Protein AF-A0A7C6SD10-F1 (afdb_monomer_lite)

Secondary structure (DSSP, 8-state):
---------------------------------------------EEEEEEEEE-S-HHHHHHHHHHT--TT-EEEEEEEETTEEEEEEEEEHHHHHHHHHHHGGGS---EEEE---

Foldseek 3Di:
DDDDDDPPPDDDDDDDDDDDDDDDDDDDDPPVPPPPCPVPVVQFFKKKFWFKFFAPDQPVLVVVLVVPDDPPKDWPDWDDDHRIITTTIIDTPVCPVVSCVVNVVRDDRDDIDGDRD

Structure (mmCIF, N/CA/C/O backbone):
data_AF-A0A7C6SD10-F1
#
_entry.id   AF-A0A7C6SD10-F1
#
loop_
_atom_site.group_PDB
_atom_site.id
_atom_site.type_symbol
_atom_site.label_atom_id
_atom_site.label_alt_id
_atom_site.label_comp_id
_atom_site.label_asym_id
_atom_site.label_entity_id
_atom_site.label_seq_id
_atom_site.pdbx_PDB_ins_code
_atom_site.Cartn_x
_atom_site.Cartn_y
_atom_site.Cartn_z
_atom_site.occupancy
_atom_site.B_iso_or_equiv
_atom_site.auth_seq_id
_atom_site.auth_comp_id
_atom_site.auth_asym_id
_atom_site.auth_atom_id
_atom_site.pdbx_PDB_model_num
ATOM 1 N N . MET A 1 1 ? 33.835 -38.148 31.363 1.00 44.72 1 MET A N 1
ATOM 2 C CA . MET A 1 1 ? 33.151 -37.134 32.191 1.00 44.72 1 MET A CA 1
ATOM 3 C C . MET A 1 1 ? 32.001 -36.572 31.379 1.00 44.72 1 MET A C 1
ATOM 5 O O . MET A 1 1 ? 32.152 -35.580 30.684 1.00 44.72 1 MET A O 1
ATOM 9 N N . LEU A 1 2 ? 30.899 -37.317 31.379 1.00 55.97 2 LEU A N 1
ATOM 10 C CA . LEU A 1 2 ? 29.648 -36.983 30.717 1.00 55.97 2 LEU A CA 1
ATOM 11 C C . LEU A 1 2 ? 28.719 -36.459 31.816 1.00 55.97 2 LEU A C 1
ATOM 13 O O . LEU A 1 2 ? 28.524 -37.158 32.806 1.00 55.97 2 LEU A O 1
ATOM 17 N N . GLY A 1 3 ? 28.172 -35.261 31.638 1.00 58.25 3 GLY A N 1
ATOM 18 C CA . GLY A 1 3 ? 27.080 -34.754 32.465 1.00 58.25 3 GLY A CA 1
ATOM 19 C C . GLY A 1 3 ? 27.503 -33.745 33.523 1.00 58.25 3 GLY A C 1
ATOM 20 O O . GLY A 1 3 ? 27.931 -34.137 34.599 1.00 58.25 3 GLY A O 1
ATOM 21 N N . LEU A 1 4 ? 27.317 -32.456 33.215 1.00 63.06 4 LEU A N 1
ATOM 22 C CA . LEU A 1 4 ? 26.839 -31.447 34.170 1.00 63.06 4 LEU A CA 1
ATOM 23 C C . LEU A 1 4 ? 26.537 -30.114 33.455 1.00 63.06 4 LEU A C 1
ATOM 25 O O . LEU A 1 4 ? 27.193 -29.116 33.719 1.00 63.06 4 LEU A O 1
ATOM 29 N N . PHE A 1 5 ? 25.583 -30.071 32.521 1.00 59.22 5 PHE A N 1
ATOM 30 C CA . PHE A 1 5 ? 25.119 -28.782 31.970 1.00 59.22 5 PHE A CA 1
ATOM 31 C C . PHE A 1 5 ? 23.666 -28.865 31.483 1.00 59.22 5 PHE A C 1
ATOM 33 O O . PHE A 1 5 ? 23.364 -28.669 30.311 1.00 59.22 5 PHE A O 1
ATOM 40 N N . LEU A 1 6 ? 22.752 -29.253 32.379 1.00 61.38 6 LEU A N 1
ATOM 41 C CA . LEU A 1 6 ? 21.339 -29.448 32.034 1.00 61.38 6 LEU A CA 1
ATOM 42 C C . LEU A 1 6 ? 20.415 -29.123 33.220 1.00 61.38 6 LEU A C 1
ATOM 44 O O . LEU A 1 6 ? 19.674 -29.984 33.676 1.00 61.38 6 LEU A O 1
ATOM 48 N N . LEU A 1 7 ? 20.505 -27.904 33.775 1.00 61.28 7 LEU A N 1
ATOM 49 C CA . LEU A 1 7 ? 19.767 -27.553 35.005 1.00 61.28 7 LEU A CA 1
ATOM 50 C C . LEU A 1 7 ? 19.308 -26.084 35.151 1.00 61.28 7 LEU A C 1
ATOM 52 O O . LEU A 1 7 ? 19.105 -25.630 36.269 1.00 61.28 7 LEU A O 1
ATOM 56 N N . LEU A 1 8 ? 19.087 -25.327 34.067 1.00 62.47 8 LEU A N 1
ATOM 57 C CA . LEU A 1 8 ? 18.668 -23.910 34.175 1.00 62.47 8 LEU A CA 1
ATOM 58 C C . LEU A 1 8 ? 17.420 -23.515 33.359 1.00 62.47 8 LEU A C 1
ATOM 60 O O . LEU A 1 8 ? 17.293 -22.368 32.950 1.00 62.47 8 LEU A O 1
ATOM 64 N N . LEU A 1 9 ? 16.464 -24.430 33.153 1.00 61.97 9 LEU A N 1
ATOM 65 C CA . LEU A 1 9 ? 15.195 -24.121 32.458 1.00 61.97 9 LEU A CA 1
ATOM 66 C C . LEU A 1 9 ? 13.935 -24.225 33.335 1.00 61.97 9 LEU A C 1
ATOM 68 O O . LEU A 1 9 ? 12.841 -24.416 32.818 1.00 61.97 9 LEU A O 1
ATOM 72 N N . ALA A 1 10 ? 14.054 -24.064 34.653 1.00 62.03 10 ALA A N 1
ATOM 73 C CA . ALA A 1 10 ? 12.892 -24.027 35.540 1.00 62.03 10 ALA A CA 1
ATOM 74 C C . ALA A 1 10 ? 12.790 -22.677 36.261 1.00 62.03 10 ALA A C 1
ATOM 76 O O . ALA A 1 10 ? 13.120 -22.564 37.438 1.00 62.03 10 ALA A O 1
ATOM 77 N N . VAL A 1 11 ? 12.315 -21.653 35.548 1.00 65.19 11 VAL A N 1
ATOM 78 C CA . VAL A 1 11 ? 11.675 -20.492 36.180 1.00 65.19 11 VAL A CA 1
ATOM 79 C C . VAL A 1 11 ? 10.223 -20.510 35.721 1.00 65.19 11 VAL A C 1
ATOM 81 O O . VAL A 1 11 ? 9.934 -20.381 34.534 1.00 65.19 11 VAL A O 1
ATOM 84 N N . GLY A 1 12 ? 9.338 -20.830 36.662 1.00 54.66 12 GLY A N 1
ATOM 85 C CA . GLY A 1 12 ? 7.932 -21.112 36.417 1.00 54.66 12 GLY A CA 1
ATOM 86 C C . GLY A 1 12 ? 7.081 -19.865 36.195 1.00 54.66 12 GLY A C 1
ATOM 87 O O . GLY A 1 12 ? 7.354 -18.798 36.738 1.00 54.66 12 GLY A O 1
ATOM 88 N N . CYS A 1 13 ? 5.996 -20.045 35.444 1.00 63.09 13 CYS A N 1
ATOM 89 C CA . CYS A 1 13 ? 4.794 -19.231 35.572 1.00 63.09 13 CYS A CA 1
ATOM 90 C C . CYS A 1 13 ? 3.822 -19.997 36.471 1.00 63.09 13 CYS A C 1
ATOM 92 O O . CYS A 1 13 ? 3.294 -21.033 36.071 1.00 63.09 13 CYS A O 1
ATOM 94 N N . ALA A 1 14 ? 3.625 -19.512 37.695 1.00 54.62 14 ALA A N 1
ATOM 95 C CA . ALA A 1 14 ? 2.490 -19.914 38.510 1.00 54.62 14 ALA A CA 1
ATOM 96 C C . ALA A 1 14 ? 1.261 -19.148 38.003 1.00 54.62 14 ALA A C 1
ATOM 98 O O . ALA A 1 14 ? 1.246 -17.920 38.029 1.00 54.62 14 ALA A O 1
ATOM 99 N N . SER A 1 15 ? 0.252 -19.868 37.520 1.00 56.53 15 SER A N 1
ATOM 100 C CA . SER A 1 15 ? -1.092 -19.332 37.319 1.00 56.53 15 SER A CA 1
ATOM 101 C C . SER A 1 15 ? -1.794 -19.277 38.675 1.00 56.53 15 SER A C 1
ATOM 103 O O . SER A 1 15 ? -1.995 -20.321 39.297 1.00 56.53 15 SER A O 1
ATOM 105 N N . VAL A 1 16 ? -2.145 -18.076 39.131 1.00 52.06 16 VAL A N 1
ATOM 106 C CA . VAL A 1 16 ? -3.081 -17.883 40.243 1.00 52.06 16 VAL A CA 1
ATOM 107 C C . VAL A 1 16 ? -4.434 -17.547 39.634 1.00 52.06 16 VAL A C 1
ATOM 109 O O . VAL A 1 16 ? -4.663 -16.419 39.214 1.00 52.06 16 VAL A O 1
ATOM 112 N N . ASP A 1 17 ? -5.297 -18.554 39.590 1.00 53.38 17 ASP A N 1
ATOM 113 C CA . ASP A 1 17 ? -6.745 -18.392 39.634 1.00 53.38 17 ASP A CA 1
ATOM 114 C C . ASP A 1 17 ? -7.178 -18.973 40.978 1.00 53.38 17 ASP A C 1
ATOM 116 O O . ASP A 1 17 ? -6.916 -20.147 41.229 1.00 53.38 17 ASP A O 1
ATOM 120 N N . GLU A 1 18 ? -7.792 -18.161 41.840 1.00 47.06 18 GLU A N 1
ATOM 121 C CA . GLU A 1 18 ? -8.909 -18.603 42.680 1.00 47.06 18 GLU A CA 1
ATOM 122 C C . GLU A 1 18 ? -9.582 -17.413 43.379 1.00 47.06 18 GLU A C 1
ATOM 124 O O . GLU A 1 18 ? -8.975 -16.648 44.133 1.00 47.06 18 GLU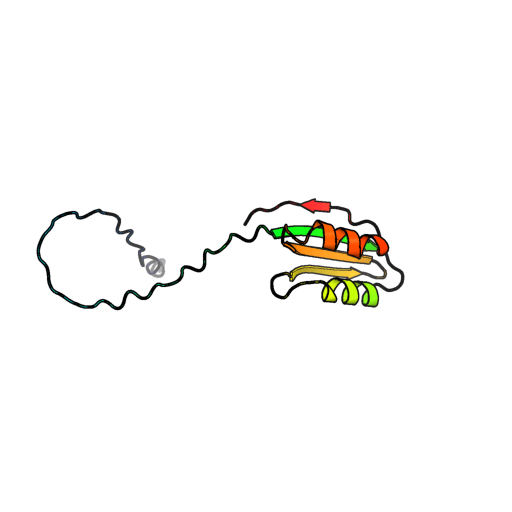 A O 1
ATOM 129 N N . ASP A 1 19 ? -10.880 -17.300 43.099 1.00 51.50 19 ASP A N 1
ATOM 130 C CA . ASP A 1 19 ? -11.889 -16.521 43.802 1.00 51.50 19 ASP A CA 1
ATOM 131 C C . ASP A 1 19 ? -11.728 -16.572 45.328 1.00 51.50 19 ASP A C 1
ATOM 133 O O . ASP A 1 19 ? -11.764 -17.635 45.952 1.00 51.50 19 ASP A O 1
ATOM 137 N N . ARG A 1 20 ? -11.709 -15.396 45.963 1.00 42.44 20 ARG A N 1
ATOM 138 C CA . ARG A 1 20 ? -11.978 -15.267 47.397 1.00 42.44 20 ARG A CA 1
ATOM 139 C C . ARG A 1 20 ? -12.998 -14.160 47.639 1.00 42.44 20 ARG A C 1
ATOM 141 O O . ARG A 1 20 ? -12.652 -13.003 47.845 1.00 42.44 20 ARG A O 1
ATOM 148 N N . LYS A 1 21 ? -14.278 -14.540 47.657 1.00 52.03 21 LYS A N 1
ATOM 149 C CA . LYS A 1 21 ? -15.305 -13.801 48.401 1.00 52.03 21 LYS A CA 1
ATOM 150 C C . LYS A 1 21 ? -15.143 -14.109 49.888 1.00 52.03 21 LYS A C 1
ATOM 152 O O . LYS A 1 21 ? -15.374 -15.247 50.280 1.00 52.03 21 LYS A O 1
ATOM 157 N N . ASP A 1 22 ? -14.819 -13.105 50.696 1.00 42.88 22 ASP A N 1
ATOM 158 C CA . ASP A 1 22 ? -15.352 -12.968 52.058 1.00 42.88 22 ASP A CA 1
ATOM 159 C C . ASP A 1 22 ? -15.227 -11.508 52.523 1.00 42.88 22 ASP A C 1
ATOM 161 O O . ASP A 1 22 ? -14.283 -10.815 52.149 1.00 42.88 22 ASP A O 1
ATOM 165 N N . GLY A 1 23 ? -16.239 -11.016 53.233 1.00 42.44 23 GLY A N 1
ATOM 166 C CA . GLY A 1 23 ? -16.573 -9.596 53.315 1.00 42.44 23 GLY A CA 1
ATOM 167 C C . GLY A 1 23 ? -16.002 -8.789 54.485 1.00 42.44 23 GLY A C 1
ATOM 168 O O . GLY A 1 23 ? -15.457 -9.318 55.446 1.00 42.44 23 GLY A O 1
ATOM 169 N N . GLY A 1 24 ? -16.272 -7.480 54.418 1.00 34.88 24 GLY A N 1
ATOM 170 C CA . GLY A 1 24 ? -16.468 -6.621 55.588 1.00 34.88 24 GLY A CA 1
ATOM 171 C C . GLY A 1 24 ? -15.505 -5.437 55.753 1.00 34.88 24 GLY A C 1
ATOM 172 O O . GLY A 1 24 ? -14.312 -5.631 55.933 1.00 34.88 24 GLY A O 1
ATOM 173 N N . LEU A 1 25 ? -16.119 -4.245 55.863 1.00 36.81 25 LEU A N 1
ATOM 174 C CA . LEU A 1 25 ? -15.665 -3.019 56.553 1.00 36.81 25 LEU A CA 1
ATOM 175 C C . LEU A 1 25 ? -14.817 -1.991 55.770 1.00 36.81 25 LEU A C 1
ATOM 177 O O . LEU A 1 25 ? -13.598 -1.947 55.851 1.00 36.81 25 LEU A O 1
ATOM 181 N N . GLN A 1 26 ? -15.541 -1.111 55.070 1.00 46.62 26 GLN A N 1
ATOM 182 C CA . GLN A 1 26 ? -15.571 0.352 55.257 1.00 46.62 26 GLN A CA 1
ATOM 183 C C . GLN A 1 26 ? -14.292 1.021 55.809 1.00 46.62 26 GLN A C 1
ATOM 185 O O . GLN A 1 26 ? -14.042 0.992 57.011 1.00 46.62 26 GLN A O 1
ATOM 190 N N . ASN A 1 27 ? -13.572 1.723 54.932 1.00 39.62 27 ASN A N 1
ATOM 191 C CA . ASN A 1 27 ? -12.893 2.981 55.243 1.00 39.62 27 ASN A CA 1
ATOM 192 C C . ASN A 1 27 ? -12.911 3.871 53.998 1.00 39.62 27 ASN A C 1
ATOM 194 O O . ASN A 1 27 ? -12.642 3.404 52.893 1.00 39.62 27 ASN A O 1
ATOM 198 N N . ASP A 1 28 ? -13.284 5.130 54.213 1.00 48.81 28 ASP A N 1
ATOM 199 C CA . ASP A 1 28 ? -13.245 6.210 53.239 1.00 48.81 28 ASP A CA 1
ATOM 200 C C . ASP A 1 28 ? -11.799 6.464 52.799 1.00 48.81 28 ASP A C 1
ATOM 202 O O . ASP A 1 28 ? -11.018 7.094 53.510 1.00 48.81 28 ASP A O 1
ATOM 206 N N . GLU A 1 29 ? -11.462 6.019 51.597 1.00 40.34 29 GLU A N 1
ATOM 207 C CA . GLU A 1 29 ? -10.454 6.674 50.779 1.00 40.34 29 GLU A CA 1
ATOM 208 C C . GLU A 1 29 ? -11.176 7.116 49.513 1.00 40.34 29 GLU A C 1
ATOM 210 O O . GLU A 1 29 ? -11.833 6.322 48.838 1.00 40.34 29 GLU A O 1
ATOM 215 N N . VAL A 1 30 ? -11.110 8.418 49.238 1.00 47.88 30 VAL A N 1
ATOM 216 C CA . VAL A 1 30 ? -11.410 8.970 47.921 1.00 47.88 30 VAL A CA 1
ATOM 217 C C . VAL A 1 30 ? -10.331 8.409 47.003 1.00 47.88 30 VAL A C 1
ATOM 219 O O . VAL A 1 30 ? -9.297 9.031 46.784 1.00 47.88 30 VAL A O 1
ATOM 222 N N . ASP A 1 31 ? -10.552 7.177 46.557 1.00 38.03 31 ASP A N 1
ATOM 223 C CA . ASP A 1 31 ? -9.851 6.581 45.442 1.00 38.03 31 ASP A CA 1
ATOM 224 C C . ASP A 1 31 ? -10.364 7.348 44.234 1.00 38.03 31 ASP A C 1
ATOM 226 O O . ASP A 1 31 ? -11.484 7.141 43.752 1.00 38.03 31 ASP A O 1
ATOM 230 N N . GLU A 1 32 ? -9.586 8.369 43.879 1.00 48.09 32 GLU A N 1
ATOM 231 C CA . GLU A 1 32 ? -9.647 9.073 42.617 1.00 48.09 32 GLU A CA 1
ATOM 232 C C . GLU A 1 32 ? -9.688 7.979 41.561 1.00 48.09 32 GLU A C 1
ATOM 234 O O . GLU A 1 32 ? -8.671 7.381 41.215 1.00 48.09 32 GLU A O 1
ATOM 239 N N . THR A 1 33 ? -10.911 7.622 41.163 1.00 43.62 33 THR A N 1
ATOM 240 C CA . THR A 1 33 ? -11.152 6.570 40.201 1.00 43.62 33 THR A CA 1
ATOM 241 C C . THR A 1 33 ? -10.571 7.150 38.938 1.00 43.62 33 THR A C 1
ATOM 243 O O . THR A 1 33 ? -11.198 7.969 38.267 1.00 43.62 33 THR A O 1
ATOM 246 N N . VAL A 1 34 ? -9.313 6.810 38.676 1.00 47.69 34 VAL A N 1
ATOM 247 C CA . VAL A 1 34 ? -8.718 6.939 37.369 1.00 47.69 34 VAL A CA 1
ATOM 248 C C . VAL A 1 34 ? -9.638 6.078 36.527 1.00 47.69 34 VAL A C 1
ATOM 250 O O . VAL A 1 34 ? -9.496 4.853 36.476 1.00 47.69 34 VAL A O 1
ATOM 253 N N . GLU A 1 35 ? -10.646 6.725 35.934 1.00 46.12 35 GLU A N 1
ATOM 254 C CA . GLU A 1 35 ? -11.246 6.322 34.680 1.00 46.12 35 GLU A CA 1
ATOM 255 C C . GLU A 1 35 ? -10.052 6.183 33.754 1.00 46.12 35 GLU A C 1
ATOM 257 O O . GLU A 1 35 ? -9.632 7.086 33.034 1.00 46.12 35 GLU A O 1
ATOM 262 N N . THR A 1 36 ? -9.435 5.012 33.844 1.00 45.09 36 THR A N 1
ATOM 263 C CA . THR A 1 36 ? -8.686 4.456 32.758 1.00 45.09 36 THR A CA 1
ATOM 264 C C . THR A 1 36 ? -9.799 4.259 31.759 1.00 45.09 36 THR A C 1
ATOM 266 O O . THR A 1 36 ? -10.513 3.256 31.800 1.00 45.09 36 THR A O 1
ATOM 269 N N . GLU A 1 37 ? -10.041 5.293 30.952 1.00 46.19 37 GLU A N 1
ATOM 270 C CA . GLU A 1 37 ? -10.634 5.141 29.648 1.00 46.19 37 GLU A CA 1
ATOM 271 C C . GLU A 1 37 ? -9.773 4.055 29.008 1.00 46.19 37 GLU A C 1
ATOM 273 O O . GLU A 1 37 ? -8.740 4.307 28.388 1.00 46.19 37 GLU A O 1
ATOM 278 N N . LEU A 1 38 ? -10.174 2.800 29.217 1.00 47.47 38 LEU A N 1
ATOM 279 C CA . LEU A 1 38 ? -10.008 1.732 28.264 1.00 47.47 38 LEU A CA 1
ATOM 280 C C . LEU A 1 38 ? -10.744 2.282 27.057 1.00 47.47 38 LEU A C 1
ATOM 282 O O . LEU A 1 38 ? -11.928 2.005 26.866 1.00 47.47 38 LEU A O 1
ATOM 286 N N . ALA A 1 39 ? -10.069 3.187 26.339 1.00 50.66 39 ALA A N 1
ATOM 287 C CA . ALA A 1 39 ? -10.464 3.702 25.058 1.00 50.66 39 ALA A CA 1
ATOM 288 C C . ALA A 1 39 ? -10.787 2.437 24.310 1.00 50.66 39 ALA A C 1
ATOM 290 O O . ALA A 1 39 ? -9.869 1.661 24.050 1.00 50.66 39 ALA A O 1
ATOM 291 N N . SER A 1 40 ? -12.089 2.169 24.164 1.00 48.38 40 SER A N 1
ATOM 292 C CA . SER A 1 40 ? -12.611 0.926 23.628 1.00 48.38 40 SER A CA 1
ATOM 293 C C . SER A 1 40 ? -11.756 0.645 22.415 1.00 48.38 40 SER A C 1
ATOM 295 O O . SER A 1 40 ? -11.861 1.390 21.432 1.00 48.38 40 SER A O 1
ATOM 297 N N . GLU A 1 41 ? -10.834 -0.320 22.539 1.00 56.75 41 GLU A N 1
ATOM 298 C CA . GLU A 1 41 ? -9.934 -0.713 21.470 1.00 56.75 41 GLU A CA 1
ATOM 299 C C . GLU A 1 41 ? -10.878 -1.290 20.442 1.00 56.75 41 GLU A C 1
ATOM 301 O O . GLU A 1 41 ? -11.284 -2.452 20.488 1.00 56.75 41 GLU A O 1
ATOM 306 N N . THR A 1 42 ? -11.380 -0.395 19.603 1.00 58.09 42 THR A N 1
ATOM 307 C CA . THR A 1 42 ? -12.400 -0.697 18.630 1.00 58.09 42 THR A CA 1
ATOM 308 C C . THR A 1 42 ? -11.625 -1.538 17.653 1.00 58.09 42 THR A C 1
ATOM 310 O O . THR A 1 42 ? -10.831 -0.988 16.888 1.00 58.09 42 THR A O 1
ATOM 313 N N . ARG A 1 43 ? -11.724 -2.865 17.814 1.00 58.59 43 ARG A N 1
ATOM 314 C CA . ARG A 1 43 ? -10.924 -3.842 17.080 1.00 58.59 43 ARG A CA 1
ATOM 315 C C . ARG A 1 43 ? -10.907 -3.423 15.621 1.00 58.59 43 ARG A C 1
ATOM 317 O O . ARG A 1 43 ? -11.946 -3.395 14.958 1.00 58.59 43 ARG A O 1
ATOM 324 N N . LYS A 1 44 ? -9.735 -2.996 15.153 1.00 67.06 44 LYS A N 1
ATOM 325 C CA . LYS A 1 44 ? -9.569 -2.502 13.792 1.00 67.06 44 LYS A CA 1
ATOM 326 C C . LYS A 1 44 ? -9.508 -3.731 12.900 1.00 67.06 44 LYS A C 1
ATOM 328 O O . LYS A 1 44 ? -8.484 -4.398 12.846 1.00 67.06 44 LYS A O 1
ATOM 333 N N . ILE A 1 45 ? -10.608 -4.038 12.215 1.00 74.94 45 ILE A N 1
ATOM 334 C CA . ILE A 1 45 ? -10.602 -5.078 11.184 1.00 74.94 45 ILE A CA 1
ATOM 335 C C . ILE A 1 45 ? -9.701 -4.586 10.045 1.00 74.94 45 ILE A C 1
ATOM 337 O O . ILE A 1 45 ? -10.009 -3.570 9.410 1.00 74.94 45 ILE A O 1
ATOM 341 N N . MET A 1 46 ? -8.593 -5.293 9.819 1.00 81.00 46 MET A N 1
ATOM 342 C CA . MET A 1 46 ? -7.621 -5.037 8.754 1.00 81.00 46 MET A CA 1
ATOM 343 C C . MET A 1 46 ? -7.752 -6.110 7.669 1.00 81.00 46 MET A C 1
ATOM 345 O O . MET A 1 46 ? -8.027 -7.264 7.966 1.00 81.00 46 MET A O 1
ATOM 349 N N . TYR A 1 47 ? -7.530 -5.741 6.415 1.00 79.38 47 TYR A N 1
ATOM 350 C CA . TYR A 1 47 ? -7.518 -6.641 5.266 1.00 79.38 47 TYR A CA 1
ATOM 351 C C . TYR A 1 47 ? -6.125 -6.691 4.661 1.00 79.38 47 TYR A C 1
ATOM 353 O O . TYR A 1 47 ? -5.444 -5.667 4.598 1.00 79.38 47 TYR A O 1
ATOM 361 N N . GLU A 1 48 ? -5.729 -7.872 4.191 1.00 83.38 48 GLU A N 1
ATOM 362 C CA . GLU A 1 48 ? -4.500 -8.076 3.435 1.00 83.38 48 GLU A CA 1
ATOM 363 C C . GLU A 1 48 ? -4.828 -8.032 1.938 1.00 83.38 48 GLU A C 1
ATOM 365 O O . GLU A 1 48 ? -5.595 -8.843 1.409 1.00 83.38 48 GLU A O 1
ATOM 370 N N . VAL A 1 49 ? -4.269 -7.041 1.254 1.00 82.56 49 VAL A N 1
ATOM 371 C CA . VAL A 1 49 ? -4.411 -6.847 -0.187 1.00 82.56 49 VAL A CA 1
ATOM 372 C C . VAL A 1 49 ? -3.132 -7.320 -0.856 1.00 82.56 49 VAL A C 1
ATOM 374 O O . VAL A 1 49 ? -2.078 -6.723 -0.641 1.00 82.56 49 VAL A O 1
ATOM 377 N N . ASP A 1 50 ? -3.231 -8.359 -1.682 1.00 83.19 50 ASP A N 1
ATOM 378 C CA . ASP A 1 50 ? -2.133 -8.814 -2.535 1.00 83.19 50 ASP A CA 1
ATOM 379 C C . ASP A 1 50 ? -2.347 -8.254 -3.950 1.00 83.19 50 ASP A C 1
ATOM 381 O O . ASP A 1 50 ? -3.317 -8.551 -4.663 1.00 83.19 50 ASP A O 1
ATOM 385 N N . ALA A 1 51 ? -1.451 -7.345 -4.323 1.00 82.31 51 ALA A N 1
ATOM 386 C CA . ALA A 1 51 ? -1.515 -6.594 -5.558 1.00 82.31 51 ALA A CA 1
ATOM 387 C C . ALA A 1 51 ? -0.301 -6.892 -6.439 1.00 82.31 51 ALA A C 1
ATOM 389 O O . ALA A 1 51 ? 0.852 -6.702 -6.048 1.00 82.31 51 ALA A O 1
ATOM 390 N N . LYS A 1 52 ? -0.590 -7.266 -7.689 1.00 85.50 52 LYS A N 1
ATOM 391 C CA . LYS A 1 52 ? 0.382 -7.348 -8.777 1.00 85.50 52 LYS A CA 1
ATOM 392 C C . LYS A 1 52 ? 0.048 -6.296 -9.824 1.00 85.50 52 LYS A C 1
ATOM 394 O O . LYS A 1 52 ? -0.973 -6.389 -10.495 1.00 85.50 52 LYS A O 1
ATOM 399 N N . ILE A 1 53 ? 0.924 -5.319 -9.980 1.00 83.56 53 ILE A N 1
ATOM 400 C CA . ILE A 1 53 ? 0.669 -4.105 -10.754 1.00 83.56 53 ILE A CA 1
ATOM 401 C C . ILE A 1 53 ? 1.729 -4.013 -11.850 1.00 83.56 53 ILE A C 1
ATOM 403 O O . ILE A 1 53 ? 2.916 -4.014 -11.540 1.00 83.56 53 ILE A O 1
ATOM 407 N N . SER A 1 54 ? 1.318 -3.952 -13.116 1.00 83.75 54 SER A N 1
ATOM 408 C CA . SER A 1 54 ? 2.226 -3.792 -14.261 1.00 83.75 54 SER A CA 1
ATOM 409 C C . SER A 1 54 ? 2.019 -2.415 -14.884 1.00 83.75 54 SER A C 1
ATOM 411 O O . SER A 1 54 ? 0.929 -2.125 -15.370 1.00 83.75 54 SER A O 1
ATOM 413 N N . VAL A 1 55 ? 3.050 -1.571 -14.843 1.00 83.62 55 VAL A N 1
ATOM 414 C CA . VAL A 1 55 ? 2.995 -0.137 -15.178 1.00 83.62 55 VAL A CA 1
ATOM 415 C C . VAL A 1 55 ? 4.291 0.316 -15.842 1.00 83.62 55 VAL A C 1
ATOM 417 O O . VAL A 1 55 ? 5.353 -0.190 -15.507 1.00 83.62 55 VAL A O 1
ATOM 420 N N . GLU A 1 56 ? 4.214 1.312 -16.726 1.00 84.88 56 GLU A N 1
ATOM 421 C CA . GLU A 1 56 ? 5.391 1.868 -17.420 1.00 84.88 56 GLU A CA 1
ATOM 422 C C . GLU A 1 56 ? 6.400 2.539 -16.473 1.00 84.88 56 GLU A C 1
ATOM 424 O O . GLU A 1 56 ? 7.599 2.502 -16.722 1.00 84.88 56 GLU A O 1
ATOM 429 N N . ASP A 1 57 ? 5.923 3.147 -15.381 1.00 88.06 57 ASP A N 1
ATOM 430 C CA . ASP A 1 57 ? 6.767 3.769 -14.355 1.00 88.06 57 ASP A CA 1
ATOM 431 C C . ASP A 1 57 ? 6.432 3.180 -12.979 1.00 88.06 57 ASP A C 1
ATOM 433 O O . ASP A 1 57 ? 5.560 3.661 -12.242 1.00 88.06 57 ASP A O 1
ATOM 437 N N . SER A 1 58 ? 7.118 2.084 -12.651 1.00 88.62 58 SER A N 1
ATOM 438 C CA . SER A 1 58 ? 6.911 1.338 -11.408 1.00 88.62 58 SER A CA 1
AT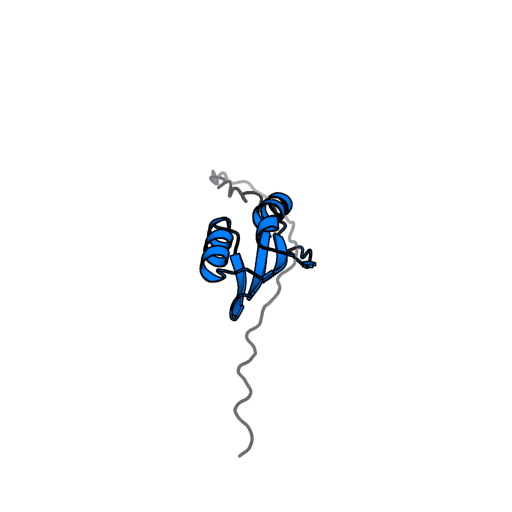OM 439 C C . SER A 1 58 ? 7.305 2.129 -10.161 1.00 88.62 58 SER A C 1
ATOM 441 O O . SER A 1 58 ? 6.667 1.980 -9.118 1.00 88.62 58 SER A O 1
ATOM 443 N N . VAL A 1 59 ? 8.290 3.025 -10.261 1.00 89.50 59 VAL A N 1
ATOM 444 C CA . VAL A 1 59 ? 8.742 3.860 -9.138 1.00 89.50 59 VAL A CA 1
ATOM 445 C C . VAL A 1 59 ? 7.703 4.928 -8.818 1.00 89.50 59 VAL A C 1
ATOM 447 O O . VAL A 1 59 ? 7.350 5.119 -7.650 1.00 89.50 59 VAL A O 1
ATOM 450 N N . LYS A 1 60 ? 7.172 5.609 -9.837 1.00 90.00 60 LYS A N 1
ATOM 451 C CA . LYS A 1 60 ? 6.114 6.604 -9.655 1.00 90.00 60 LYS A CA 1
ATOM 452 C C . LYS A 1 60 ? 4.852 5.975 -9.072 1.00 90.00 60 LYS A C 1
ATOM 454 O O . LYS A 1 60 ? 4.353 6.461 -8.059 1.00 90.00 60 LYS A O 1
ATOM 459 N N . ALA A 1 61 ? 4.374 4.878 -9.659 1.00 88.25 61 ALA A N 1
ATOM 460 C CA . ALA A 1 61 ? 3.171 4.199 -9.182 1.00 88.25 61 ALA A CA 1
ATOM 461 C C . ALA A 1 61 ? 3.330 3.689 -7.740 1.00 88.25 61 ALA A C 1
ATOM 463 O O . ALA A 1 61 ? 2.425 3.859 -6.925 1.00 88.25 61 ALA A O 1
ATOM 464 N N . TYR A 1 62 ? 4.494 3.134 -7.389 1.00 90.94 62 TYR A N 1
ATOM 465 C CA . TYR A 1 62 ? 4.796 2.726 -6.017 1.00 90.94 62 TYR A CA 1
ATOM 466 C C . TYR A 1 62 ? 4.687 3.894 -5.024 1.00 90.94 62 TYR A C 1
ATOM 468 O O . TYR A 1 62 ? 4.013 3.775 -4.000 1.00 90.94 62 TYR A O 1
ATOM 476 N N . ASN A 1 63 ? 5.305 5.036 -5.337 1.00 92.62 63 ASN A N 1
ATOM 477 C CA . ASN A 1 63 ? 5.267 6.211 -4.465 1.00 92.62 63 ASN A CA 1
ATOM 478 C C . ASN A 1 63 ? 3.844 6.767 -4.311 1.00 92.62 63 ASN A C 1
ATOM 480 O O . ASN A 1 63 ? 3.446 7.156 -3.213 1.00 92.62 63 ASN A O 1
ATOM 484 N N . GLU A 1 64 ? 3.055 6.756 -5.387 1.00 91.00 64 GLU A N 1
ATOM 485 C CA . GLU A 1 64 ? 1.649 7.161 -5.350 1.00 91.00 64 GLU A CA 1
ATOM 486 C C . GLU A 1 64 ? 0.813 6.213 -4.478 1.00 91.00 64 GLU A C 1
ATOM 488 O O . GLU A 1 64 ? 0.038 6.685 -3.648 1.00 91.00 64 GLU A O 1
ATOM 493 N N . ILE A 1 65 ? 1.001 4.894 -4.582 1.00 90.25 65 ILE A N 1
ATOM 494 C CA . ILE A 1 65 ? 0.307 3.912 -3.730 1.00 90.25 65 ILE A CA 1
ATOM 495 C C . ILE A 1 65 ? 0.691 4.107 -2.260 1.00 90.25 65 ILE A C 1
ATOM 497 O O . ILE A 1 65 ? -0.185 4.183 -1.400 1.00 90.25 65 ILE A O 1
ATOM 501 N N . LYS A 1 66 ? 1.988 4.250 -1.973 1.00 91.75 66 LYS A N 1
ATOM 502 C CA . LYS A 1 66 ? 2.509 4.474 -0.619 1.00 91.75 66 LYS A CA 1
ATOM 503 C C . LYS A 1 66 ? 1.948 5.739 0.020 1.00 91.75 66 LYS A C 1
ATOM 505 O O . LYS A 1 66 ? 1.625 5.727 1.202 1.00 91.75 66 LYS A O 1
ATOM 510 N N . SER A 1 67 ? 1.776 6.806 -0.759 1.00 93.44 67 SER A N 1
ATOM 511 C CA . SER A 1 67 ? 1.218 8.071 -0.265 1.00 93.44 67 SER A CA 1
ATOM 512 C C . SER A 1 67 ? -0.252 7.994 0.171 1.00 93.44 67 SER A C 1
ATOM 514 O O . SER A 1 67 ? -0.719 8.885 0.874 1.00 93.44 67 SER A O 1
ATOM 516 N N . LYS A 1 68 ? -0.986 6.944 -0.227 1.00 90.44 68 LYS A N 1
ATOM 517 C CA . LYS A 1 68 ? -2.412 6.757 0.098 1.00 90.44 68 LYS A CA 1
ATOM 518 C C . LYS A 1 68 ? -2.649 6.000 1.410 1.00 90.44 68 LYS A C 1
ATOM 520 O O . LYS A 1 68 ? -3.806 5.904 1.837 1.00 90.44 68 LYS A O 1
ATOM 525 N N . LEU A 1 69 ? -1.590 5.454 2.016 1.00 91.44 69 LEU A N 1
ATOM 526 C CA . LEU A 1 69 ? -1.669 4.746 3.291 1.00 91.44 6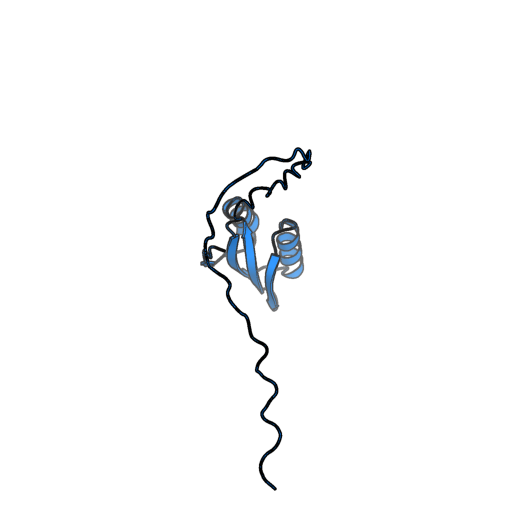9 LEU A CA 1
ATOM 527 C C . LEU A 1 69 ? -1.816 5.726 4.452 1.00 91.44 69 LEU A C 1
ATOM 529 O O . LEU A 1 69 ? -1.126 6.744 4.527 1.00 91.44 69 LEU A O 1
ATOM 533 N N . ASN A 1 70 ? -2.705 5.389 5.379 1.00 91.81 70 ASN A N 1
ATOM 534 C CA . ASN A 1 70 ? -2.786 6.066 6.665 1.00 91.81 70 ASN A CA 1
ATOM 535 C C . ASN A 1 70 ? -1.620 5.672 7.577 1.00 91.81 70 ASN A C 1
ATOM 537 O O . ASN A 1 70 ? -0.961 4.658 7.374 1.00 91.81 70 ASN A O 1
ATOM 541 N N . ALA A 1 71 ? -1.413 6.446 8.645 1.00 88.94 71 ALA A N 1
ATOM 542 C CA . ALA A 1 71 ? -0.356 6.194 9.628 1.00 88.94 71 ALA A CA 1
ATOM 543 C C . ALA A 1 71 ? -0.449 4.817 10.319 1.00 88.94 71 ALA A C 1
ATOM 545 O O . ALA A 1 71 ? 0.546 4.330 10.846 1.00 88.94 71 ALA A O 1
ATOM 546 N N . ASP A 1 72 ? -1.634 4.204 10.337 1.00 86.50 72 ASP A N 1
ATOM 547 C CA . ASP A 1 72 ? -1.884 2.877 10.899 1.00 86.50 72 ASP A CA 1
ATOM 548 C C . ASP A 1 72 ? -2.190 1.809 9.836 1.00 86.50 72 ASP A C 1
ATOM 550 O O . ASP A 1 72 ? -2.832 0.800 10.125 1.00 86.50 72 ASP A O 1
ATOM 554 N N . GLU A 1 73 ? -1.715 2.032 8.612 1.00 90.12 73 GLU A N 1
ATOM 555 C CA . GLU A 1 73 ? -1.716 1.098 7.485 1.00 90.12 73 GLU A CA 1
ATOM 556 C C . GLU A 1 73 ? -0.266 0.924 7.005 1.00 90.12 73 GLU A C 1
ATOM 558 O O . GLU A 1 73 ? 0.546 1.846 7.098 1.00 90.12 73 GLU A O 1
ATOM 563 N N . TRP A 1 74 ? 0.101 -0.263 6.525 1.00 92.50 74 TRP A N 1
ATOM 564 C CA . TRP A 1 74 ? 1.492 -0.547 6.157 1.00 92.50 74 TRP A CA 1
ATOM 565 C C . TRP A 1 74 ? 1.604 -1.642 5.103 1.00 92.50 74 TRP A C 1
ATOM 567 O O . TRP A 1 74 ? 0.653 -2.373 4.818 1.00 92.50 74 TRP A O 1
ATOM 577 N N . PHE A 1 75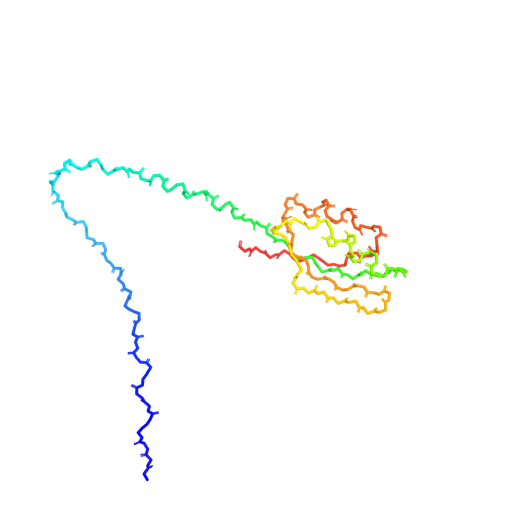 ? 2.799 -1.762 4.533 1.00 93.06 75 PHE A N 1
ATOM 578 C CA . PHE A 1 75 ? 3.161 -2.874 3.671 1.00 93.06 75 PHE A CA 1
ATOM 579 C C . PHE A 1 75 ? 3.766 -4.008 4.495 1.00 93.06 75 PHE A C 1
ATOM 581 O O . PHE A 1 75 ? 4.708 -3.799 5.256 1.00 93.06 75 PHE A O 1
ATOM 588 N N . ASP A 1 76 ? 3.254 -5.218 4.307 1.00 91.44 76 ASP A N 1
ATOM 589 C CA . ASP A 1 76 ? 3.896 -6.439 4.796 1.00 91.44 76 ASP A CA 1
ATOM 590 C C . ASP A 1 76 ? 4.990 -6.920 3.837 1.00 91.44 76 ASP A C 1
ATOM 592 O O . ASP A 1 76 ? 5.960 -7.556 4.247 1.00 91.44 76 ASP A O 1
ATOM 596 N N . SER A 1 77 ? 4.830 -6.637 2.541 1.00 90.81 77 SER A N 1
ATOM 597 C CA . SER A 1 77 ? 5.809 -6.981 1.516 1.00 90.81 77 SER A CA 1
ATOM 598 C C . SER A 1 77 ? 5.788 -5.977 0.374 1.00 90.81 77 SER A C 1
ATOM 600 O O . SER A 1 77 ? 4.723 -5.558 -0.083 1.00 90.81 77 SER A O 1
ATOM 602 N N . GLU A 1 78 ? 6.980 -5.621 -0.100 1.00 93.38 78 GLU A N 1
ATOM 603 C CA . GLU A 1 78 ? 7.191 -4.657 -1.175 1.00 93.38 78 GLU A CA 1
ATOM 604 C C . GLU A 1 78 ? 8.286 -5.190 -2.098 1.00 93.38 78 GLU A C 1
ATOM 606 O O . GLU A 1 78 ? 9.437 -5.363 -1.687 1.00 93.38 78 GLU A O 1
ATOM 611 N N . ARG A 1 79 ? 7.948 -5.468 -3.361 1.00 92.75 79 ARG A N 1
ATOM 612 C CA . ARG A 1 79 ? 8.935 -5.881 -4.362 1.00 92.75 79 ARG A CA 1
ATOM 613 C C . ARG A 1 79 ? 8.662 -5.230 -5.705 1.00 92.75 79 ARG A C 1
ATOM 615 O O . ARG A 1 79 ? 7.607 -5.433 -6.296 1.00 92.75 79 ARG A O 1
ATOM 622 N N . ILE A 1 80 ? 9.655 -4.520 -6.227 1.00 91.31 80 ILE A N 1
ATOM 623 C CA . ILE A 1 80 ? 9.624 -3.933 -7.569 1.00 91.31 80 ILE A CA 1
ATOM 624 C C . ILE A 1 80 ? 10.613 -4.704 -8.439 1.00 91.31 80 ILE A C 1
ATOM 626 O O . ILE A 1 80 ? 11.783 -4.842 -8.085 1.00 91.31 80 ILE A O 1
ATOM 630 N N . VAL A 1 81 ? 10.137 -5.249 -9.557 1.00 90.38 81 VAL A N 1
ATOM 631 C CA . VAL A 1 81 ? 10.959 -5.959 -10.542 1.00 90.38 81 VAL A CA 1
ATOM 632 C C . VAL A 1 81 ? 10.588 -5.443 -11.922 1.00 90.38 81 VAL A C 1
ATOM 634 O O . VAL A 1 81 ? 9.492 -5.727 -12.410 1.00 90.38 81 VAL A O 1
ATOM 637 N N . ASN A 1 82 ? 11.512 -4.716 -12.553 1.00 88.69 82 ASN A N 1
ATOM 638 C CA . ASN A 1 82 ? 11.282 -4.022 -13.821 1.00 88.69 82 ASN A CA 1
ATOM 639 C C . ASN A 1 82 ? 10.027 -3.124 -13.718 1.00 88.69 82 ASN A C 1
ATOM 641 O O . ASN A 1 82 ? 9.900 -2.314 -12.798 1.00 88.69 82 ASN A O 1
ATOM 645 N N . ASP A 1 83 ? 9.066 -3.362 -14.605 1.00 88.00 83 ASP A N 1
ATOM 646 C CA . ASP A 1 83 ? 7.805 -2.633 -14.742 1.00 88.00 83 ASP A CA 1
ATOM 647 C C . ASP A 1 83 ? 6.669 -3.287 -13.938 1.00 88.00 83 ASP A C 1
ATOM 649 O O . ASP A 1 83 ? 5.487 -3.093 -14.215 1.00 88.00 83 ASP A O 1
ATOM 653 N N . THR A 1 84 ? 7.004 -4.155 -12.974 1.00 85.88 84 THR A N 1
ATOM 654 C CA . THR A 1 84 ? 6.024 -4.874 -12.152 1.00 85.88 84 THR A CA 1
ATOM 655 C C . THR A 1 84 ? 6.263 -4.668 -10.662 1.00 85.88 84 THR A C 1
ATOM 657 O O . THR A 1 84 ? 7.361 -4.890 -10.149 1.00 85.88 84 THR A O 1
ATOM 660 N N . ILE A 1 85 ? 5.196 -4.307 -9.956 1.00 87.69 85 ILE A N 1
ATOM 661 C CA . ILE A 1 85 ? 5.147 -4.104 -8.512 1.00 87.69 85 ILE A CA 1
ATOM 662 C C . ILE A 1 85 ? 4.344 -5.251 -7.894 1.00 87.69 85 ILE A C 1
ATOM 664 O O . ILE A 1 85 ? 3.251 -5.575 -8.360 1.00 87.69 85 ILE A O 1
ATOM 668 N N . TYR A 1 86 ? 4.891 -5.854 -6.846 1.00 88.81 86 TYR A N 1
ATOM 669 C CA . TYR A 1 86 ? 4.252 -6.864 -6.011 1.00 88.81 86 TYR A CA 1
ATOM 670 C C . TYR A 1 86 ? 4.138 -6.291 -4.600 1.00 88.81 86 TYR A C 1
ATOM 672 O O . TYR A 1 86 ? 5.160 -5.946 -3.999 1.00 88.81 86 TYR A O 1
ATOM 680 N N . LEU A 1 87 ? 2.914 -6.155 -4.096 1.00 88.94 87 LEU A N 1
ATOM 681 C CA . LEU A 1 87 ? 2.627 -5.542 -2.802 1.00 88.94 87 LEU A CA 1
ATOM 682 C C . LEU A 1 87 ? 1.725 -6.453 -1.981 1.00 88.94 87 LEU A C 1
ATOM 684 O O . LEU A 1 87 ? 0.722 -6.940 -2.493 1.00 88.94 87 LEU A O 1
ATOM 688 N N . VAL A 1 88 ? 2.050 -6.599 -0.701 1.00 89.00 88 VAL A N 1
ATOM 689 C CA . VAL A 1 88 ? 1.132 -7.114 0.318 1.00 89.00 88 VAL A CA 1
ATOM 690 C C . VAL A 1 88 ? 0.865 -5.970 1.285 1.00 89.00 88 VAL A C 1
ATOM 692 O O . VAL A 1 88 ? 1.794 -5.477 1.926 1.00 89.00 88 VAL A O 1
ATOM 695 N N . ILE A 1 89 ? -0.379 -5.502 1.341 1.00 89.19 89 ILE A N 1
ATOM 696 C CA . ILE A 1 89 ? -0.760 -4.257 2.021 1.00 89.19 89 ILE A CA 1
ATOM 697 C C . ILE A 1 89 ? -1.808 -4.552 3.083 1.0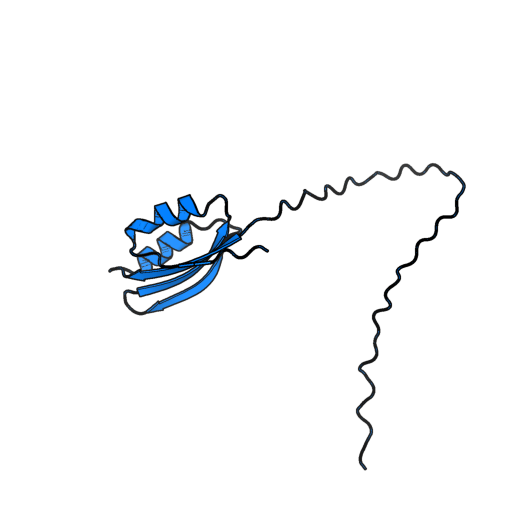0 89.19 89 ILE A C 1
ATOM 699 O O . ILE A 1 89 ? -2.811 -5.195 2.782 1.00 89.19 89 ILE A O 1
ATOM 703 N N . ARG A 1 90 ? -1.620 -4.033 4.298 1.00 89.25 90 ARG A N 1
ATOM 704 C CA . ARG A 1 90 ? -2.647 -4.054 5.341 1.00 89.25 90 ARG A CA 1
ATOM 705 C C . ARG A 1 90 ? -3.428 -2.756 5.357 1.00 89.25 90 ARG A C 1
ATOM 707 O O . ARG A 1 90 ? -2.860 -1.688 5.574 1.00 89.25 90 ARG A O 1
ATOM 714 N N . ILE A 1 91 ? -4.738 -2.865 5.159 1.00 88.38 91 ILE A N 1
ATOM 715 C CA . ILE A 1 91 ? -5.644 -1.721 5.017 1.00 88.38 91 ILE A CA 1
ATOM 716 C C . ILE A 1 91 ? -6.862 -1.921 5.898 1.00 88.38 91 ILE A C 1
ATOM 718 O O . ILE A 1 91 ? -7.387 -3.026 6.000 1.00 88.38 91 ILE A O 1
ATOM 722 N N . LYS A 1 92 ? -7.346 -0.853 6.525 1.00 89.06 92 LYS A N 1
ATOM 723 C CA . LYS A 1 92 ? -8.588 -0.917 7.294 1.00 89.06 92 LYS A CA 1
ATOM 724 C C . LYS A 1 92 ? -9.767 -1.318 6.419 1.00 89.06 92 LYS A C 1
ATOM 726 O O . LYS A 1 92 ? -9.949 -0.785 5.327 1.00 89.06 92 LYS A O 1
ATOM 731 N N . SER A 1 93 ? -10.634 -2.151 6.979 1.00 84.62 93 SER A N 1
ATOM 732 C CA . SER A 1 93 ? -11.947 -2.506 6.427 1.00 84.62 93 SER A CA 1
ATOM 733 C C . SER A 1 93 ? -12.708 -1.310 5.853 1.00 84.62 93 SER A C 1
ATOM 735 O O . SER A 1 93 ? -13.118 -1.326 4.697 1.00 84.62 93 SER A O 1
ATOM 737 N N . SER A 1 94 ? -12.808 -0.230 6.630 1.00 86.88 94 SER A N 1
ATOM 738 C CA . SER A 1 94 ? -13.526 0.992 6.260 1.00 86.88 94 SER A CA 1
ATOM 739 C C . SER A 1 94 ? -12.957 1.721 5.042 1.00 86.88 94 SER A C 1
ATOM 741 O O . SER A 1 94 ? -13.652 2.550 4.460 1.00 86.88 94 SER A O 1
ATOM 743 N N . ARG A 1 95 ? -11.710 1.435 4.656 1.00 88.00 95 ARG A N 1
ATOM 744 C CA . ARG A 1 95 ? -11.018 2.061 3.523 1.00 88.00 95 ARG A CA 1
ATOM 745 C C . ARG A 1 95 ? -10.709 1.111 2.381 1.00 88.00 95 ARG A C 1
ATOM 747 O O . ARG A 1 95 ? -10.202 1.563 1.358 1.00 88.00 95 ARG A O 1
ATOM 754 N N . LEU A 1 96 ? -11.007 -0.177 2.520 1.00 84.06 96 LEU A N 1
ATOM 755 C CA . LEU A 1 96 ? -10.643 -1.177 1.525 1.00 84.06 96 LEU A CA 1
ATOM 756 C C . LEU A 1 96 ? -11.210 -0.828 0.140 1.00 84.06 96 LEU A C 1
ATOM 758 O O . LEU A 1 96 ? -10.458 -0.743 -0.830 1.00 84.06 96 LEU A O 1
ATOM 762 N N . ASP A 1 97 ? -12.509 -0.541 0.057 1.00 83.69 97 ASP A N 1
ATOM 763 C CA . ASP A 1 97 ? -13.183 -0.235 -1.211 1.00 83.69 97 ASP A CA 1
ATOM 764 C C . ASP A 1 97 ? -12.660 1.046 -1.872 1.00 83.69 97 ASP A C 1
ATOM 766 O O . ASP A 1 97 ? -12.464 1.101 -3.094 1.00 83.69 97 ASP A O 1
ATOM 770 N N . GLU A 1 98 ? -12.405 2.076 -1.063 1.00 87.50 98 GLU A N 1
ATOM 771 C CA . GLU A 1 98 ? -11.817 3.338 -1.510 1.00 87.50 98 GLU A CA 1
ATOM 772 C C . GLU A 1 98 ? -10.400 3.104 -2.041 1.00 87.50 98 GLU A C 1
ATOM 774 O O . GLU A 1 98 ? -10.069 3.521 -3.154 1.00 87.50 98 GLU A O 1
ATOM 779 N N . PHE A 1 99 ? -9.576 2.385 -1.278 1.00 86.88 99 PHE A N 1
ATOM 780 C CA . PHE A 1 99 ? -8.206 2.079 -1.652 1.00 86.88 99 PHE A CA 1
ATOM 781 C C . PHE A 1 99 ? -8.155 1.299 -2.964 1.00 86.88 99 PHE A C 1
ATOM 783 O O . PHE A 1 99 ? -7.423 1.689 -3.875 1.00 86.88 99 PHE A O 1
ATOM 790 N N . ILE A 1 100 ? -8.966 0.249 -3.105 1.00 82.06 100 ILE A N 1
ATOM 791 C CA . ILE A 1 100 ? -9.061 -0.535 -4.341 1.00 82.06 100 ILE A CA 1
ATOM 792 C C . ILE A 1 100 ? -9.448 0.376 -5.500 1.00 82.06 100 ILE A C 1
ATOM 794 O O . ILE A 1 100 ? -8.767 0.406 -6.524 1.00 82.06 100 ILE A O 1
ATOM 798 N N . SER A 1 101 ? -10.519 1.152 -5.336 1.00 84.25 101 SER A N 1
ATOM 799 C CA . SER A 1 101 ? -11.043 2.022 -6.391 1.00 84.25 101 SER A CA 1
ATOM 800 C C . SER A 1 101 ? -10.025 3.073 -6.831 1.00 84.25 101 SER A C 1
ATOM 802 O O . SER A 1 101 ? -9.865 3.295 -8.029 1.00 84.25 101 SER A O 1
ATOM 804 N N . SER A 1 102 ? -9.273 3.644 -5.888 1.00 83.19 102 SER A N 1
ATOM 805 C CA . SER A 1 102 ? -8.229 4.642 -6.150 1.00 83.19 102 SER A CA 1
ATOM 806 C C . SER A 1 102 ? -6.985 4.090 -6.859 1.00 83.19 102 SER A C 1
ATOM 808 O O . SER A 1 102 ? -6.146 4.872 -7.311 1.00 83.19 102 SER A O 1
ATOM 810 N N . ASN A 1 103 ? -6.838 2.762 -6.932 1.00 79.81 103 ASN A N 1
ATOM 811 C CA . ASN A 1 103 ? -5.686 2.090 -7.532 1.00 79.81 103 ASN A CA 1
ATOM 812 C C . ASN A 1 103 ? -6.045 1.221 -8.751 1.00 79.81 103 ASN A C 1
ATOM 814 O O . ASN A 1 103 ? -5.149 0.657 -9.377 1.00 79.81 103 ASN A O 1
ATOM 818 N N . LYS A 1 104 ? -7.325 1.171 -9.157 1.00 74.19 104 LYS A N 1
ATOM 819 C CA . LYS A 1 104 ? -7.782 0.455 -10.367 1.00 74.19 104 LYS A CA 1
ATOM 820 C C . LYS A 1 104 ? -7.068 0.903 -11.648 1.00 74.19 104 LYS A C 1
ATOM 822 O O . LYS A 1 104 ? -6.963 0.122 -12.587 1.00 74.19 104 LYS A O 1
ATOM 827 N N . SER A 1 105 ? -6.581 2.143 -11.697 1.00 70.81 105 SER A N 1
ATOM 828 C CA . SER A 1 105 ? -5.885 2.705 -12.859 1.00 70.81 105 SER A CA 1
ATOM 829 C C . SER A 1 105 ? -4.484 2.135 -13.091 1.00 70.81 105 SER A C 1
ATOM 831 O O . SER A 1 105 ? -3.983 2.250 -14.203 1.00 70.81 105 SER A O 1
ATOM 833 N N . TYR A 1 106 ? -3.846 1.529 -12.081 1.00 67.06 106 TYR A N 1
ATOM 834 C CA . TYR A 1 106 ? -2.479 1.004 -12.211 1.00 67.06 106 TYR A CA 1
ATOM 835 C C . TYR A 1 106 ? -2.430 -0.447 -12.720 1.00 67.06 106 TYR A C 1
ATOM 837 O O . TYR A 1 106 ? -1.352 -0.971 -12.971 1.00 67.06 106 TYR A O 1
ATOM 845 N N . GLY A 1 107 ? -3.574 -1.114 -12.899 1.00 63.59 107 GLY A N 1
ATOM 846 C CA . GLY A 1 107 ? -3.644 -2.480 -13.423 1.00 63.59 107 GLY A CA 1
ATOM 847 C C . GLY A 1 107 ? -4.514 -3.407 -12.577 1.00 63.59 107 GLY A C 1
ATOM 848 O O . GLY A 1 107 ? -5.374 -2.971 -11.814 1.00 63.59 107 GLY A O 1
ATOM 849 N N . THR A 1 108 ? -4.324 -4.716 -12.745 1.00 58.41 108 THR A N 1
ATOM 850 C CA . THR A 1 108 ? -5.180 -5.740 -12.134 1.00 58.41 108 THR A CA 1
ATOM 851 C C . THR A 1 108 ? -4.783 -6.021 -10.679 1.00 58.41 108 THR A C 1
ATOM 853 O O . THR A 1 108 ? -3.837 -6.757 -10.412 1.00 58.41 108 THR A O 1
ATOM 856 N N . VAL A 1 109 ? -5.535 -5.483 -9.718 1.00 59.94 109 VAL A N 1
ATOM 857 C CA . VAL A 1 109 ? -5.462 -5.916 -8.310 1.00 59.94 109 VAL A CA 1
ATOM 858 C C . VAL A 1 109 ? -6.080 -7.315 -8.227 1.00 59.94 109 VAL A C 1
ATOM 860 O O . VAL A 1 109 ? -7.271 -7.473 -8.484 1.00 59.94 109 VAL A O 1
ATOM 863 N N . ASN A 1 110 ? -5.257 -8.337 -7.979 1.00 55.28 110 ASN A N 1
ATOM 864 C CA . ASN A 1 110 ? -5.605 -9.730 -8.283 1.00 55.28 110 ASN A CA 1
ATOM 865 C C . ASN A 1 110 ? -5.994 -10.590 -7.074 1.00 55.28 110 ASN A C 1
ATOM 867 O O . ASN A 1 110 ? -6.406 -11.732 -7.286 1.00 55.28 110 ASN A O 1
ATOM 871 N N . HIS A 1 111 ? -5.898 -10.112 -5.829 1.00 52.31 111 HIS A N 1
ATOM 872 C CA . HIS A 1 111 ? -6.261 -10.961 -4.698 1.00 52.31 111 HIS A CA 1
ATOM 873 C C . HIS A 1 111 ? -6.590 -10.178 -3.416 1.00 52.31 111 HIS A C 1
ATOM 875 O O . HIS A 1 111 ? -5.869 -9.263 -3.022 1.00 52.31 111 HIS A O 1
ATOM 881 N N . PHE A 1 112 ? -7.677 -10.572 -2.748 1.00 58.41 112 PHE A N 1
ATOM 882 C CA . PHE A 1 112 ? 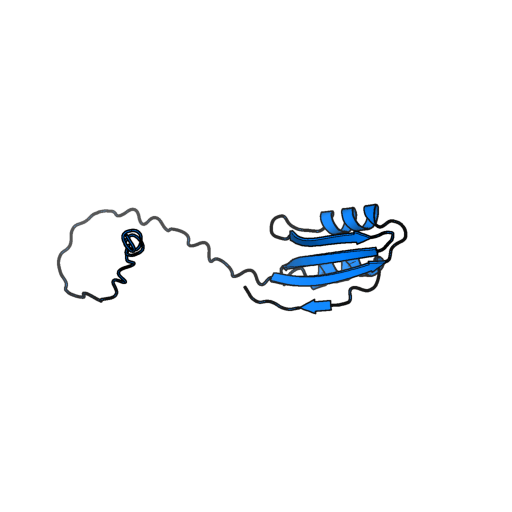-8.098 -10.043 -1.449 1.00 58.41 112 PHE A CA 1
ATOM 883 C C . PHE A 1 112 ? -8.199 -11.210 -0.469 1.00 58.41 112 PHE A C 1
ATOM 885 O O . PHE A 1 112 ? -8.984 -12.130 -0.700 1.00 58.41 112 PHE A O 1
ATOM 892 N N . LEU A 1 113 ? -7.411 -11.184 0.607 1.00 56.25 113 LEU A N 1
ATOM 893 C CA . LEU A 1 113 ? -7.510 -12.143 1.705 1.00 56.25 113 LEU A CA 1
ATOM 894 C C . LEU A 1 113 ? -7.977 -11.399 2.957 1.00 56.25 113 LEU A C 1
ATOM 896 O O . LEU A 1 113 ? -7.277 -10.556 3.517 1.00 56.25 113 LEU A O 1
ATOM 900 N N . GLU A 1 114 ? -9.192 -11.714 3.397 1.00 53.31 114 GLU A N 1
ATOM 901 C CA . GLU A 1 114 ? -9.708 -11.254 4.682 1.00 53.31 114 GLU A CA 1
ATOM 902 C C . GLU A 1 114 ? -8.972 -11.987 5.810 1.00 53.31 114 GLU A C 1
ATOM 904 O O . GLU A 1 114 ? -9.003 -13.217 5.887 1.00 53.31 114 GLU A O 1
ATOM 909 N N . LYS A 1 115 ? -8.291 -11.239 6.683 1.00 53.03 115 LYS A N 1
ATOM 910 C CA . LYS A 1 115 ? -7.687 -11.772 7.908 1.00 53.03 115 LYS A CA 1
ATOM 911 C C . LYS A 1 115 ? -8.160 -10.936 9.091 1.00 53.03 115 LYS A C 1
ATOM 913 O O . LYS A 1 115 ? -7.765 -9.787 9.234 1.00 53.03 115 LYS A O 1
ATOM 918 N N . CYS A 1 116 ? -9.010 -11.506 9.941 1.00 50.62 116 CYS A N 1
ATOM 919 C CA . CYS A 1 116 ? -9.424 -10.857 11.183 1.00 50.62 116 CYS A CA 1
ATOM 920 C C . CYS A 1 116 ? -8.286 -10.934 12.213 1.00 50.62 116 CYS A C 1
ATOM 922 O O . CYS A 1 116 ? -7.758 -12.022 12.453 1.00 50.62 116 CYS A O 1
ATOM 924 N N . TYR A 1 117 ? -7.942 -9.797 12.820 1.00 51.19 117 TYR A N 1
ATOM 925 C CA . TYR A 1 117 ? -6.959 -9.673 13.900 1.00 51.19 117 TYR A CA 1
ATOM 926 C C . TYR A 1 117 ? -7.624 -9.091 15.149 1.00 51.19 117 TYR A C 1
ATOM 928 O O . TYR A 1 117 ? -8.485 -8.192 14.995 1.00 51.19 117 TYR A O 1
#

pLDDT: mean 70.52, std 18.37, range [34.88, 93.44]

Radius of gyration: 26.15 Å; chains: 1; bounding box: 50×46×74 Å

Sequence (117 aa):
MLGLFLLLLAVGCASVDEDRKDGGLQNDEVDETVETELASETRKIMYEVDAKISVEDSVKAYNEIKSKLNADEWFDSERIVNDTIYLVIRIKSSRLDEFISSNKSYGTVNHFLEKCY